Protein AF-A0AAX0U0E4-F1 (afdb_monomer_lite)

Organism: Burkholderia pseudomallei (NCBI:txid28450)

Secondary structure (DSSP, 8-state):
-----EEEE-TTS-EEEEEE--SS--SS-EEEEEEEETTEEEEEEEEEETTEEEEEEEEEPPHHHHHHHHTT-

Structure (mmCIF, N/CA/C/O backbone):
data_AF-A0AAX0U0E4-F1
#
_entry.id   AF-A0AAX0U0E4-F1
#
loop_
_atom_site.group_PDB
_atom_site.id
_atom_site.type_symbol
_atom_site.label_atom_id
_atom_site.label_alt_id
_atom_site.label_comp_id
_atom_site.label_asym_id
_atom_site.label_entity_id
_atom_site.label_seq_id
_atom_site.pdbx_PDB_ins_code
_atom_site.Cartn_x
_atom_site.Cartn_y
_atom_site.Cartn_z
_atom_site.occupancy
_atom_site.B_iso_or_equiv
_atom_site.auth_seq_id
_atom_site.auth_comp_id
_atom_site.auth_asym_id
_atom_site.auth_atom_id
_atom_site.pdbx_PDB_model_num
ATOM 1 N N . MET A 1 1 ? 11.676 11.951 3.828 1.00 40.41 1 MET A N 1
ATOM 2 C CA . MET A 1 1 ? 11.009 11.051 2.866 1.00 40.41 1 MET A CA 1
ATOM 3 C C . MET A 1 1 ? 9.587 11.553 2.716 1.00 40.41 1 MET A C 1
ATOM 5 O O . MET A 1 1 ? 8.771 11.320 3.598 1.00 40.41 1 MET A O 1
ATOM 9 N N . GLU A 1 2 ? 9.324 12.353 1.687 1.00 40.69 2 GLU A N 1
ATOM 10 C CA . GLU A 1 2 ? 7.972 12.832 1.391 1.00 40.69 2 GLU A CA 1
ATOM 11 C C . GLU A 1 2 ? 7.215 11.689 0.706 1.00 40.69 2 GLU A C 1
ATOM 13 O O . GLU A 1 2 ? 7.466 11.391 -0.458 1.00 40.69 2 GLU A O 1
ATOM 18 N N . CYS A 1 3 ? 6.330 11.002 1.432 1.00 42.03 3 CYS A N 1
ATOM 19 C CA . CYS A 1 3 ? 5.415 10.037 0.822 1.00 42.03 3 CYS A CA 1
ATOM 20 C C . CYS A 1 3 ? 4.420 10.824 -0.039 1.00 42.03 3 CYS A C 1
ATOM 22 O O . CYS A 1 3 ? 3.465 11.405 0.476 1.00 42.03 3 CYS A O 1
ATOM 24 N N . ARG A 1 4 ? 4.697 10.916 -1.342 1.00 54.34 4 ARG A N 1
ATOM 25 C CA . ARG A 1 4 ? 3.865 11.646 -2.297 1.00 54.34 4 ARG A CA 1
ATOM 26 C C . ARG A 1 4 ? 2.742 10.720 -2.757 1.00 54.34 4 ARG A C 1
ATOM 28 O O . ARG A 1 4 ? 2.927 9.897 -3.649 1.00 54.34 4 ARG A O 1
ATOM 35 N N . TRP A 1 5 ? 1.604 10.820 -2.083 1.00 59.75 5 TRP A N 1
ATOM 36 C CA . TRP A 1 5 ? 0.403 10.068 -2.425 1.00 59.75 5 TRP A CA 1
ATOM 37 C C . TRP A 1 5 ? -0.080 10.447 -3.818 1.00 59.75 5 TRP A C 1
ATOM 39 O O . TRP A 1 5 ? -0.125 11.625 -4.180 1.00 59.75 5 TRP A O 1
ATOM 49 N N . ARG A 1 6 ? -0.423 9.434 -4.606 1.00 64.25 6 ARG A N 1
ATOM 50 C CA . ARG A 1 6 ? -0.983 9.581 -5.938 1.00 64.25 6 ARG A CA 1
ATOM 51 C C . ARG A 1 6 ? -2.417 9.081 -5.893 1.00 64.25 6 ARG A C 1
ATOM 53 O O . ARG A 1 6 ? -2.688 7.961 -5.472 1.00 64.25 6 ARG A O 1
ATOM 60 N N . LEU A 1 7 ? -3.338 9.932 -6.327 1.00 62.41 7 LEU A N 1
ATOM 61 C CA . LEU A 1 7 ? -4.698 9.502 -6.605 1.00 62.41 7 LEU A CA 1
ATOM 62 C C . LEU A 1 7 ? -4.677 8.843 -7.985 1.00 62.41 7 LEU A C 1
ATOM 64 O O . LEU A 1 7 ? -4.493 9.518 -9.000 1.00 62.41 7 LEU A O 1
ATOM 68 N N . GLN A 1 8 ? -4.785 7.521 -8.021 1.00 63.44 8 GLN A N 1
ATOM 69 C CA . GLN A 1 8 ? -4.900 6.771 -9.265 1.00 63.44 8 GLN A CA 1
ATOM 70 C C . GLN A 1 8 ? -6.365 6.408 -9.460 1.00 63.44 8 GLN A C 1
ATOM 72 O O . GLN A 1 8 ? -6.969 5.720 -8.639 1.00 63.44 8 GLN A O 1
ATOM 77 N N . ARG A 1 9 ? -6.940 6.868 -10.569 1.00 57.88 9 ARG A N 1
ATOM 78 C CA . ARG A 1 9 ? -8.293 6.489 -10.961 1.00 57.88 9 ARG A CA 1
ATOM 79 C C . ARG A 1 9 ? -8.219 5.152 -11.683 1.00 57.88 9 ARG A C 1
ATOM 81 O O . ARG A 1 9 ? -7.583 5.059 -12.733 1.00 57.88 9 ARG A O 1
ATOM 88 N N . ASN A 1 10 ? -8.816 4.112 -11.109 1.00 58.81 10 ASN A N 1
ATOM 89 C CA . ASN A 1 10 ? -8.885 2.827 -11.796 1.00 58.81 10 ASN A CA 1
ATOM 90 C C . ASN A 1 10 ? -9.865 2.897 -12.986 1.00 58.81 10 ASN A C 1
ATOM 92 O O . ASN A 1 10 ? -10.681 3.815 -13.091 1.00 58.81 10 ASN A O 1
ATOM 96 N N . SER A 1 11 ? -9.794 1.922 -13.894 1.00 49.28 11 SER A N 1
ATOM 97 C CA . SER A 1 11 ? -10.642 1.832 -15.097 1.00 49.28 11 SER A CA 1
ATOM 98 C C . SER A 1 11 ? -12.144 1.688 -14.799 1.00 49.28 11 SER A C 1
ATOM 100 O O . SER A 1 11 ? -12.972 1.917 -15.675 1.00 49.28 11 SER A O 1
ATOM 102 N N . THR A 1 12 ? -12.504 1.374 -13.554 1.00 51.75 12 THR A N 1
ATOM 103 C CA . THR A 1 12 ? -13.875 1.339 -13.015 1.00 51.75 12 THR A CA 1
ATOM 104 C C . THR A 1 12 ? -14.324 2.660 -12.375 1.00 51.75 12 THR A C 1
ATOM 106 O O . THR A 1 12 ? -15.428 2.738 -11.842 1.00 51.75 12 THR A O 1
ATOM 109 N N . GLY A 1 13 ? -13.503 3.713 -12.432 1.00 56.25 13 GLY A N 1
ATOM 110 C CA . GLY A 1 13 ? -13.840 5.046 -11.930 1.00 56.25 13 GLY A CA 1
ATOM 111 C C . GLY A 1 13 ? -13.715 5.224 -10.415 1.00 56.25 13 GLY A C 1
ATOM 112 O O . GLY A 1 13 ? -14.117 6.276 -9.920 1.00 56.25 13 GLY A O 1
ATOM 113 N N . GLN A 1 14 ? -13.158 4.249 -9.691 1.00 54.78 14 GLN A N 1
ATOM 114 C CA . GLN A 1 14 ? -12.876 4.374 -8.261 1.00 54.78 14 GLN A CA 1
ATOM 115 C C . GLN A 1 14 ? -11.489 4.983 -8.050 1.00 54.78 14 GLN A C 1
ATOM 117 O O . GLN A 1 14 ? -10.504 4.556 -8.663 1.00 54.78 14 GLN A O 1
ATOM 122 N N . ASP A 1 15 ? -11.429 5.979 -7.171 1.00 63.50 15 ASP A N 1
ATOM 123 C CA . ASP A 1 15 ? -10.183 6.609 -6.762 1.00 63.50 15 ASP A CA 1
ATOM 124 C C . ASP A 1 15 ? -9.463 5.699 -5.765 1.00 63.50 15 ASP A C 1
ATOM 126 O O . ASP A 1 15 ? -9.989 5.356 -4.705 1.00 63.50 15 ASP A O 1
ATOM 130 N N . VAL A 1 16 ? -8.258 5.272 -6.132 1.00 65.69 16 VAL A N 1
ATOM 131 C CA . VAL A 1 16 ? -7.380 4.474 -5.282 1.00 65.69 16 VAL A CA 1
ATOM 132 C C . VAL A 1 16 ? -6.247 5.376 -4.821 1.00 65.69 16 VAL A C 1
ATOM 134 O O . VAL A 1 16 ? -5.505 5.931 -5.634 1.00 65.69 16 VAL A O 1
ATOM 137 N N . LEU A 1 17 ? -6.104 5.516 -3.504 1.00 72.50 17 LEU A N 1
ATOM 138 C CA . LEU A 1 17 ? -4.916 6.120 -2.913 1.00 72.50 17 LEU A CA 1
ATOM 139 C C . LEU A 1 17 ? -3.776 5.104 -2.987 1.00 72.50 17 LEU A C 1
ATOM 141 O O . LEU A 1 17 ? -3.801 4.068 -2.311 1.00 72.50 17 LEU A O 1
ATOM 145 N N . SER A 1 18 ? -2.783 5.407 -3.816 1.00 77.44 18 SER A N 1
ATOM 146 C CA . SER A 1 18 ? -1.551 4.638 -3.934 1.00 77.44 18 SER A CA 1
ATOM 147 C C . SER A 1 18 ? -0.335 5.532 -3.709 1.00 77.44 18 SER A C 1
ATOM 149 O O . SER A 1 18 ? -0.389 6.755 -3.845 1.00 77.44 18 SER A O 1
ATOM 151 N N . TYR A 1 19 ? 0.787 4.939 -3.324 1.00 79.38 19 TYR A N 1
ATOM 152 C CA . TYR A 1 19 ? 2.074 5.626 -3.309 1.00 79.38 19 TYR A CA 1
ATOM 153 C C . TYR A 1 19 ? 3.155 4.718 -3.884 1.00 79.38 19 TYR A C 1
ATOM 155 O O . TYR A 1 19 ? 3.083 3.496 -3.753 1.00 79.38 19 TYR A O 1
ATOM 163 N N . VAL A 1 20 ? 4.158 5.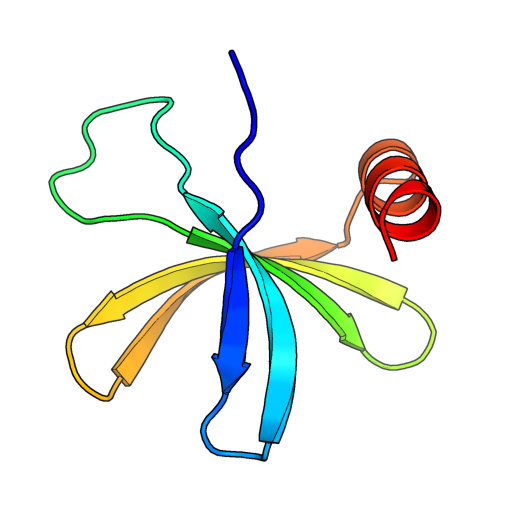310 -4.526 1.00 81.38 20 VAL A N 1
ATOM 164 C CA . VAL A 1 20 ? 5.300 4.560 -5.059 1.00 81.38 20 VAL A CA 1
ATOM 165 C C . VAL A 1 20 ? 6.201 4.138 -3.898 1.00 81.38 20 VAL A C 1
ATOM 167 O O . VAL A 1 20 ? 6.617 4.974 -3.098 1.00 81.38 20 VAL A O 1
ATOM 170 N N . ASP A 1 21 ? 6.491 2.842 -3.798 1.00 79.69 21 ASP A N 1
ATOM 171 C CA . ASP A 1 21 ? 7.499 2.302 -2.889 1.00 79.69 21 ASP A CA 1
ATOM 172 C C . ASP A 1 21 ? 8.879 2.408 -3.545 1.00 79.69 21 ASP A C 1
ATOM 174 O O . ASP A 1 21 ? 9.306 1.529 -4.293 1.00 79.69 21 ASP A O 1
ATOM 178 N N . ASP A 1 22 ? 9.569 3.509 -3.256 1.00 72.12 22 ASP A N 1
ATOM 179 C CA . ASP A 1 22 ? 10.923 3.823 -3.719 1.00 72.12 22 ASP A CA 1
ATOM 180 C C . ASP A 1 22 ? 12.016 3.369 -2.734 1.00 72.12 22 ASP A C 1
ATOM 182 O O . ASP A 1 22 ? 13.189 3.715 -2.882 1.00 72.12 22 ASP A O 1
ATOM 186 N N . ARG A 1 23 ? 11.669 2.563 -1.718 1.00 74.88 23 ARG A N 1
ATOM 187 C CA . ARG A 1 23 ? 12.614 2.157 -0.659 1.00 74.88 23 ARG A CA 1
ATOM 188 C C . ARG A 1 23 ? 13.788 1.333 -1.174 1.00 74.88 23 ARG A C 1
ATOM 190 O O . ARG A 1 23 ? 14.821 1.262 -0.506 1.00 74.88 23 ARG A O 1
ATOM 197 N N . ARG A 1 24 ? 13.612 0.640 -2.297 1.00 67.81 24 ARG A N 1
ATOM 198 C CA . ARG A 1 24 ? 14.675 -0.072 -3.009 1.00 67.81 24 ARG A CA 1
ATOM 199 C C . ARG A 1 24 ? 14.417 0.000 -4.500 1.00 67.81 24 ARG A C 1
ATOM 201 O O . ARG A 1 24 ? 13.268 -0.013 -4.932 1.00 67.81 24 ARG A O 1
ATOM 208 N N . ASP A 1 25 ? 15.508 -0.043 -5.251 1.00 72.94 25 ASP A N 1
ATOM 209 C CA . ASP A 1 25 ? 15.479 -0.196 -6.697 1.00 72.94 25 ASP A CA 1
ATOM 210 C C . ASP A 1 25 ? 15.150 -1.657 -7.040 1.00 72.94 25 ASP A C 1
ATOM 212 O O . ASP A 1 25 ? 16.005 -2.510 -7.285 1.00 72.94 25 ASP A O 1
ATOM 216 N N . TYR A 1 26 ? 13.870 -1.992 -6.910 1.00 68.69 26 TYR A N 1
ATOM 217 C CA . TYR A 1 26 ? 13.314 -3.135 -7.605 1.00 68.69 26 TYR A CA 1
ATOM 218 C C . TYR A 1 26 ? 13.157 -2.656 -9.038 1.00 68.69 26 TYR A C 1
ATOM 220 O O . TYR A 1 26 ? 12.507 -1.643 -9.241 1.00 68.69 26 TYR A O 1
ATOM 228 N N . SER A 1 27 ? 13.725 -3.359 -10.010 1.00 76.62 27 SER A N 1
ATOM 229 C CA . SER A 1 27 ? 13.693 -3.063 -11.455 1.00 76.62 27 SER A CA 1
ATOM 230 C C . SER A 1 27 ? 12.323 -2.702 -12.073 1.00 76.62 27 SER A C 1
ATOM 232 O O . SER A 1 27 ? 12.232 -2.491 -13.278 1.00 76.62 27 SER A O 1
ATOM 234 N N . GLU A 1 28 ? 11.251 -2.684 -11.283 1.00 76.81 28 GLU A N 1
ATOM 235 C CA . GLU A 1 28 ? 9.885 -2.334 -11.629 1.00 76.81 28 GLU A CA 1
ATOM 236 C C . GLU A 1 28 ? 9.298 -1.383 -10.577 1.00 76.81 28 GLU A C 1
ATOM 238 O O . GLU A 1 28 ? 9.504 -1.567 -9.374 1.00 76.81 28 GLU A O 1
ATOM 243 N N . VAL A 1 29 ? 8.493 -0.413 -11.020 1.00 81.44 29 VAL A N 1
ATOM 244 C CA . VAL A 1 29 ? 7.781 0.507 -10.123 1.00 81.44 29 VAL A CA 1
ATOM 245 C C . VAL A 1 29 ? 6.773 -0.287 -9.297 1.00 81.44 29 VAL A C 1
ATOM 247 O O . VAL A 1 29 ? 5.834 -0.881 -9.838 1.00 81.44 29 VAL A O 1
ATOM 250 N N . ARG A 1 30 ? 6.981 -0.315 -7.980 1.00 85.69 30 ARG A N 1
ATOM 251 C CA . ARG A 1 30 ? 6.040 -0.898 -7.024 1.00 85.69 30 ARG A CA 1
ATOM 252 C C . ARG A 1 30 ? 5.196 0.208 -6.435 1.00 85.69 30 ARG A C 1
ATOM 254 O O . ARG A 1 30 ? 5.715 1.196 -5.929 1.00 85.69 30 ARG A O 1
ATOM 261 N N . GLU A 1 31 ? 3.896 0.015 -6.480 1.00 84.69 31 GLU A N 1
ATOM 262 C CA . GLU A 1 31 ? 2.914 0.903 -5.895 1.00 84.69 31 GLU A CA 1
ATOM 263 C C . GLU A 1 31 ? 2.244 0.180 -4.732 1.00 84.69 31 GLU A C 1
ATOM 265 O O . GLU A 1 31 ? 1.961 -1.019 -4.779 1.00 84.69 31 GLU A O 1
ATOM 270 N N . VAL A 1 32 ? 2.022 0.913 -3.652 1.00 85.12 32 VAL A N 1
ATOM 271 C CA . VAL A 1 32 ? 1.293 0.442 -2.485 1.00 85.12 32 VAL A CA 1
ATOM 272 C C . VAL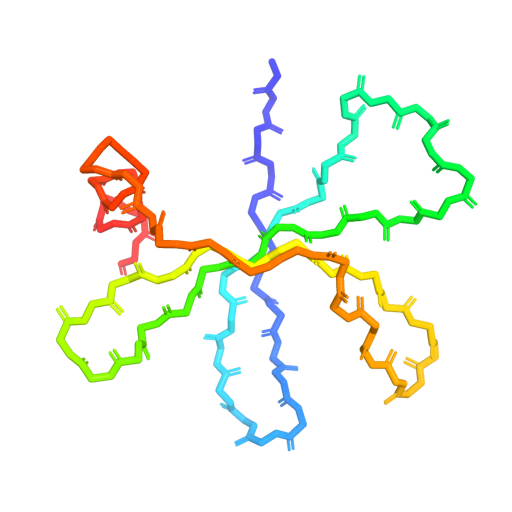 A 1 32 ? -0.037 1.164 -2.474 1.00 85.12 32 VAL A C 1
ATO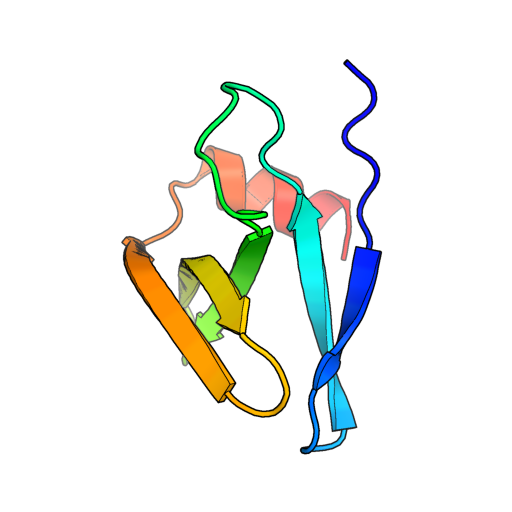M 274 O O . VAL A 1 32 ? -0.095 2.361 -2.213 1.00 85.12 32 VAL A O 1
ATOM 277 N N . GLY A 1 33 ? -1.099 0.429 -2.775 1.00 85.94 33 GLY A N 1
ATOM 278 C CA . GLY A 1 33 ? -2.475 0.887 -2.684 1.00 85.94 33 GLY A CA 1
ATOM 279 C C . GLY A 1 33 ? -3.129 0.460 -1.381 1.00 85.94 33 GLY A C 1
ATOM 280 O O . GLY A 1 33 ? -2.811 -0.587 -0.805 1.00 85.94 33 GLY A O 1
ATOM 281 N N . PHE A 1 34 ? -4.100 1.252 -0.945 1.00 82.81 34 PHE A N 1
ATOM 282 C CA . PHE A 1 34 ? -5.018 0.865 0.116 1.00 82.81 34 PHE A CA 1
ATOM 283 C C . PHE A 1 34 ? -6.425 0.737 -0.446 1.00 82.81 34 PHE A C 1
ATOM 285 O O . PHE A 1 34 ? -6.905 1.608 -1.165 1.00 82.81 34 PHE A O 1
ATOM 292 N N . GLY A 1 35 ? -7.076 -0.374 -0.119 1.00 79.31 35 GLY A N 1
ATOM 293 C CA . GLY A 1 35 ? -8.436 -0.665 -0.548 1.00 79.31 35 GLY A CA 1
ATOM 294 C C . GLY A 1 35 ? -9.255 -1.177 0.620 1.00 79.31 35 GLY A C 1
ATOM 295 O O . GLY A 1 35 ? -8.792 -2.013 1.398 1.00 79.31 35 GLY A O 1
ATOM 296 N N . VAL A 1 36 ? -10.477 -0.675 0.758 1.00 78.50 36 VAL A N 1
ATOM 297 C CA . VAL A 1 36 ? -11.438 -1.205 1.725 1.00 78.50 36 VAL A CA 1
ATOM 298 C C . VAL A 1 36 ? -12.212 -2.333 1.052 1.00 78.50 36 VAL A C 1
ATOM 300 O O . VAL A 1 36 ? -12.828 -2.134 0.010 1.00 78.50 36 VAL A O 1
ATOM 303 N N . ILE A 1 37 ? -12.162 -3.527 1.640 1.00 80.88 37 ILE A N 1
ATOM 304 C CA . ILE A 1 37 ? -12.935 -4.689 1.196 1.00 80.88 37 ILE A CA 1
ATOM 305 C C . ILE A 1 37 ? -13.874 -5.065 2.344 1.00 80.88 37 ILE A C 1
ATOM 307 O O . ILE A 1 37 ? -13.428 -5.535 3.397 1.00 80.88 37 ILE A O 1
ATOM 311 N N . GLY A 1 38 ? -15.173 -4.819 2.156 1.00 81.88 38 GLY A N 1
ATOM 312 C CA . GLY A 1 38 ? -16.168 -4.897 3.230 1.00 81.88 38 GLY A CA 1
ATOM 313 C C . GLY A 1 38 ? -15.905 -3.831 4.298 1.00 81.88 38 GLY A C 1
ATOM 314 O O . GLY A 1 38 ? -15.792 -2.658 3.968 1.00 81.88 38 GLY A O 1
ATOM 315 N N . ASP A 1 39 ? -15.730 -4.246 5.556 1.00 80.44 39 ASP A N 1
ATOM 316 C CA . ASP A 1 39 ? -15.432 -3.352 6.694 1.00 80.44 39 ASP A CA 1
ATOM 317 C C . ASP A 1 39 ? -13.937 -3.282 7.054 1.00 80.44 39 ASP A C 1
ATOM 319 O O . ASP A 1 39 ? -13.550 -2.847 8.144 1.00 80.44 39 ASP A O 1
ATOM 323 N N . ARG A 1 40 ? -13.054 -3.802 6.193 1.00 82.19 40 ARG A N 1
ATOM 324 C CA . ARG A 1 40 ? -11.624 -3.934 6.501 1.00 82.19 40 ARG A CA 1
ATOM 325 C C . ARG A 1 40 ? -10.759 -3.278 5.442 1.00 82.19 40 ARG A C 1
ATOM 327 O O . ARG A 1 40 ? -10.942 -3.500 4.252 1.00 82.19 40 ARG A O 1
ATOM 334 N N . LEU A 1 41 ? -9.750 -2.541 5.901 1.00 84.19 41 LEU A N 1
ATOM 335 C CA . LEU A 1 41 ? -8.710 -2.006 5.036 1.00 84.19 41 LEU A CA 1
ATOM 336 C C . LEU A 1 41 ? -7.658 -3.077 4.730 1.00 84.19 41 LEU A C 1
ATOM 338 O O . LEU A 1 41 ? -7.128 -3.750 5.624 1.00 84.19 41 LEU A O 1
ATOM 342 N N . TYR A 1 42 ? -7.322 -3.178 3.456 1.00 86.31 42 TYR A N 1
ATOM 343 C CA . TYR A 1 42 ? -6.260 -4.008 2.924 1.00 86.31 42 TYR A CA 1
ATOM 344 C C . TYR A 1 42 ? -5.192 -3.120 2.298 1.00 86.31 42 TYR A C 1
ATOM 346 O O . TYR A 1 42 ? -5.479 -2.090 1.694 1.00 86.31 42 TYR A O 1
ATOM 354 N N . CYS A 1 43 ? -3.945 -3.533 2.479 1.00 86.31 43 CYS A N 1
ATOM 355 C CA . CYS A 1 43 ? -2.779 -2.951 1.842 1.00 86.31 43 CYS A CA 1
ATOM 356 C C . CYS A 1 43 ? -2.371 -3.890 0.705 1.00 86.31 43 CYS A C 1
ATOM 358 O O . CYS A 1 43 ? -2.115 -5.078 0.931 1.00 86.31 43 CYS A O 1
ATOM 360 N N . VAL A 1 44 ? -2.349 -3.362 -0.512 1.00 87.00 44 VAL A N 1
ATOM 361 C CA . VAL A 1 44 ? -2.018 -4.096 -1.730 1.00 87.00 44 VAL A CA 1
ATOM 362 C C . VAL A 1 44 ? -0.754 -3.489 -2.309 1.00 87.00 44 VAL A C 1
ATOM 364 O O . VAL A 1 44 ? -0.719 -2.309 -2.627 1.00 87.00 44 VAL A O 1
ATOM 367 N N . VAL A 1 45 ? 0.283 -4.300 -2.457 1.00 87.19 45 VAL A N 1
ATOM 368 C CA . VAL A 1 45 ? 1.483 -3.948 -3.208 1.00 87.19 45 VAL A CA 1
ATOM 369 C C . VAL A 1 45 ? 1.330 -4.531 -4.600 1.00 87.19 45 VAL A C 1
ATOM 371 O O . VAL A 1 45 ? 1.199 -5.749 -4.757 1.00 87.19 45 VAL A O 1
ATOM 374 N N . PHE A 1 46 ? 1.339 -3.673 -5.606 1.00 87.12 46 PHE A N 1
ATOM 375 C CA . PHE A 1 46 ? 1.187 -4.058 -6.998 1.00 87.12 46 PHE A CA 1
ATOM 376 C C . PHE A 1 46 ? 2.197 -3.323 -7.872 1.00 87.12 46 PHE A C 1
ATOM 378 O O . PHE A 1 46 ? 2.823 -2.353 -7.461 1.00 87.12 46 PHE A O 1
ATOM 385 N N . THR A 1 47 ? 2.394 -3.822 -9.080 1.00 86.81 47 THR A N 1
ATOM 386 C CA . THR A 1 47 ? 3.153 -3.133 -10.117 1.00 86.81 47 THR A CA 1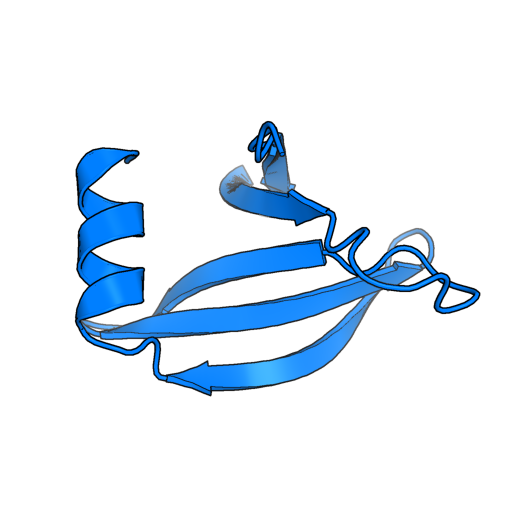
ATOM 387 C C . THR A 1 47 ? 2.272 -2.999 -11.349 1.00 86.81 47 THR A C 1
ATOM 389 O O . THR A 1 47 ? 1.566 -3.941 -11.729 1.00 86.81 47 THR A O 1
ATOM 392 N N . GLN A 1 48 ? 2.255 -1.807 -11.939 1.00 80.44 48 GLN A N 1
ATOM 393 C CA . GLN A 1 48 ? 1.502 -1.540 -13.155 1.00 80.44 48 GLN A CA 1
ATOM 394 C C . GLN A 1 48 ? 2.361 -1.921 -14.365 1.00 80.44 48 GLN A C 1
ATOM 396 O O . GLN A 1 48 ? 3.437 -1.364 -14.575 1.00 80.44 48 GLN A O 1
ATOM 401 N N . ARG A 1 49 ? 1.887 -2.877 -15.169 1.00 81.19 49 ARG A N 1
ATOM 402 C CA . ARG A 1 49 ? 2.521 -3.304 -16.423 1.00 81.19 49 ARG A CA 1
ATOM 403 C C . ARG A 1 49 ? 1.555 -3.039 -17.579 1.00 81.19 49 ARG A C 1
ATOM 405 O O . ARG A 1 49 ? 0.735 -3.889 -17.920 1.00 81.19 49 ARG A O 1
ATOM 412 N N . GLY A 1 50 ? 1.644 -1.843 -18.164 1.00 79.38 50 GLY A N 1
ATOM 413 C CA . GLY A 1 50 ? 0.729 -1.396 -19.220 1.00 79.38 50 GLY A CA 1
ATOM 414 C C . GLY A 1 50 ? -0.717 -1.340 -18.718 1.00 79.38 50 GLY A C 1
ATOM 415 O O . GLY A 1 50 ? -0.989 -0.715 -17.694 1.00 79.38 50 GLY A O 1
ATOM 416 N N . ASP A 1 51 ? -1.619 -2.046 -19.402 1.00 79.44 51 ASP A N 1
ATOM 417 C CA . ASP A 1 51 ? -3.045 -2.124 -19.045 1.00 79.44 51 ASP A CA 1
ATOM 418 C C . ASP A 1 51 ? -3.356 -3.145 -17.938 1.00 79.44 51 ASP A C 1
ATOM 420 O O . ASP A 1 51 ? -4.501 -3.285 -17.512 1.00 79.44 51 ASP A O 1
ATOM 424 N N . SER A 1 52 ? -2.350 -3.887 -17.466 1.00 77.56 52 SER A N 1
ATOM 425 C CA . SER A 1 52 ? -2.516 -4.918 -16.442 1.00 77.56 52 SER A CA 1
ATOM 426 C C . SER A 1 52 ? -1.874 -4.510 -15.120 1.00 77.56 52 SER A C 1
ATOM 428 O O . SER A 1 52 ? -0.768 -3.970 -15.073 1.00 77.56 52 SER A O 1
ATOM 430 N N . MET A 1 53 ? -2.551 -4.824 -14.017 1.00 82.38 53 MET A N 1
ATOM 431 C CA . MET A 1 53 ? -2.006 -4.685 -12.666 1.00 82.38 53 MET A CA 1
ATOM 432 C C . MET A 1 53 ? -1.546 -6.051 -12.165 1.00 82.38 53 MET A C 1
ATOM 434 O O . MET A 1 53 ? -2.338 -6.989 -12.091 1.00 82.38 53 MET A O 1
ATOM 438 N N . HIS A 1 54 ? -0.270 -6.167 -11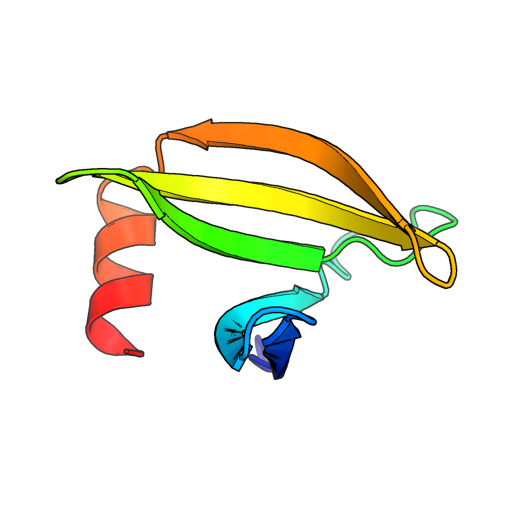.799 1.00 84.88 54 HIS A N 1
ATOM 439 C CA . HIS A 1 54 ? 0.267 -7.377 -11.187 1.00 84.88 54 HIS A CA 1
ATOM 440 C C . HIS A 1 54 ? 0.361 -7.182 -9.675 1.00 84.88 54 HIS A C 1
ATOM 442 O O . HIS A 1 54 ? 1.181 -6.408 -9.180 1.00 84.88 54 HIS A O 1
ATOM 448 N N . ILE A 1 55 ? -0.494 -7.884 -8.934 1.00 86.00 55 ILE A N 1
ATOM 449 C CA . ILE A 1 55 ? -0.486 -7.862 -7.471 1.00 86.00 55 ILE A CA 1
ATOM 450 C C . ILE A 1 55 ? 0.674 -8.727 -6.974 1.00 86.00 55 ILE A C 1
ATOM 452 O O . ILE A 1 55 ? 0.690 -9.935 -7.188 1.00 86.00 55 ILE A O 1
ATOM 456 N N . ILE A 1 56 ? 1.631 -8.104 -6.287 1.00 86.44 56 ILE A N 1
ATOM 457 C CA . ILE A 1 56 ? 2.801 -8.773 -5.703 1.00 86.44 56 ILE A CA 1
ATOM 458 C C . ILE A 1 56 ? 2.445 -9.327 -4.322 1.00 86.44 56 ILE A C 1
ATOM 460 O O . ILE A 1 56 ? 2.829 -10.436 -3.959 1.00 86.44 56 ILE A O 1
ATOM 464 N N . SER A 1 57 ? 1.730 -8.537 -3.519 1.00 84.44 57 SER A N 1
ATOM 465 C CA . SER A 1 57 ? 1.339 -8.920 -2.166 1.00 84.44 57 SER A CA 1
ATOM 466 C C . SER A 1 57 ? 0.059 -8.206 -1.765 1.00 84.44 57 SER A C 1
ATOM 468 O O . SER A 1 57 ? -0.056 -6.996 -1.920 1.00 84.44 57 SER A O 1
ATOM 470 N N . MET A 1 58 ? -0.889 -8.944 -1.199 1.00 85.62 58 MET A N 1
ATOM 471 C CA . MET A 1 58 ? -2.060 -8.372 -0.549 1.00 85.62 58 MET A CA 1
ATOM 472 C C . MET A 1 58 ? -2.061 -8.809 0.905 1.00 85.62 58 MET A C 1
ATOM 474 O O . MET A 1 58 ? -2.046 -10.002 1.211 1.00 85.62 58 MET A O 1
ATOM 478 N N . ARG A 1 59 ? -2.096 -7.837 1.812 1.00 87.69 59 ARG A N 1
ATOM 479 C CA . ARG A 1 59 ? -2.148 -8.096 3.247 1.00 87.69 59 ARG A CA 1
ATOM 480 C C . ARG A 1 59 ? -3.201 -7.241 3.914 1.00 87.69 59 ARG A C 1
ATOM 482 O O . ARG A 1 59 ? -3.523 -6.140 3.478 1.00 87.69 59 ARG A O 1
ATOM 489 N N . LYS A 1 60 ? -3.715 -7.740 5.031 1.00 86.50 60 LYS A N 1
ATOM 490 C CA . LYS A 1 60 ? -4.550 -6.931 5.914 1.00 86.50 60 LYS A CA 1
ATOM 491 C C . LYS A 1 60 ? -3.728 -5.741 6.418 1.00 86.50 60 LYS A C 1
ATOM 493 O O . LYS A 1 60 ? -2.597 -5.932 6.873 1.00 86.50 60 LYS A O 1
ATOM 498 N N . ALA A 1 61 ? -4.286 -4.535 6.337 1.00 82.62 61 ALA A N 1
ATOM 499 C CA . ALA A 1 61 ? -3.615 -3.355 6.863 1.00 82.62 61 ALA A CA 1
ATOM 500 C C . ALA A 1 61 ? -3.557 -3.432 8.397 1.00 82.62 61 ALA A C 1
ATOM 502 O O . ALA A 1 61 ? -4.533 -3.799 9.064 1.00 82.62 61 ALA A O 1
ATOM 503 N N . ASN A 1 62 ? -2.405 -3.093 8.972 1.00 80.62 62 ASN A N 1
ATOM 504 C CA . ASN A 1 62 ? -2.273 -2.984 10.421 1.00 80.62 62 ASN A CA 1
ATOM 505 C C . ASN A 1 62 ? -2.971 -1.718 10.926 1.00 80.62 62 ASN A C 1
ATOM 507 O O . ASN A 1 62 ? -3.063 -0.729 10.208 1.00 80.62 62 ASN A O 1
ATOM 511 N N . LYS A 1 63 ? -3.396 -1.693 12.198 1.00 75.38 63 LYS A N 1
ATOM 512 C CA . LYS A 1 63 ? -4.117 -0.543 12.788 1.00 75.38 63 LYS A CA 1
ATOM 513 C C . LYS A 1 63 ? -3.416 0.812 12.576 1.00 75.38 63 LYS A C 1
ATOM 515 O O . LYS A 1 63 ? -4.092 1.818 12.412 1.00 75.38 63 LYS A O 1
ATOM 520 N N . ARG A 1 64 ? -2.075 0.840 12.555 1.00 76.31 64 ARG A N 1
ATOM 521 C CA . ARG A 1 64 ? -1.291 2.053 12.248 1.00 76.31 64 ARG A CA 1
ATOM 522 C C . ARG A 1 64 ? -1.466 2.527 10.806 1.00 76.31 64 ARG A C 1
ATOM 524 O O . ARG A 1 64 ? -1.612 3.717 10.578 1.00 76.31 64 ARG A O 1
ATOM 531 N N . GLU A 1 65 ? -1.466 1.599 9.859 1.00 76.31 65 GLU A N 1
ATOM 532 C CA . GLU A 1 65 ? -1.641 1.888 8.432 1.00 76.31 65 GLU A CA 1
ATOM 533 C C . GLU A 1 65 ? -3.082 2.310 8.149 1.00 76.31 65 GLU A C 1
ATOM 535 O O . GLU A 1 65 ? -3.300 3.269 7.422 1.00 76.31 65 GLU A O 1
ATOM 540 N N . VAL A 1 66 ? -4.052 1.672 8.818 1.00 73.00 66 VAL A N 1
ATOM 541 C CA . VAL A 1 66 ? -5.460 2.095 8.798 1.00 73.00 66 VAL A CA 1
ATOM 542 C C . VAL A 1 66 ? -5.610 3.526 9.278 1.00 73.00 66 VAL A C 1
ATOM 544 O O . VAL A 1 66 ? -6.252 4.324 8.611 1.00 73.00 66 VAL A O 1
ATOM 547 N N . LYS A 1 67 ? -5.000 3.864 10.417 1.00 72.62 67 LYS A N 1
ATOM 548 C CA . LYS A 1 67 ? -5.064 5.221 10.956 1.00 72.62 67 LYS A CA 1
ATOM 549 C C . LYS A 1 67 ? -4.448 6.238 9.992 1.00 72.62 67 LYS A C 1
ATOM 551 O O . LYS A 1 67 ? -5.064 7.260 9.740 1.00 72.62 67 LYS A O 1
ATOM 556 N N . SER A 1 68 ? -3.287 5.926 9.415 1.00 70.75 68 SER A N 1
ATOM 557 C CA . SER A 1 68 ? -2.641 6.803 8.434 1.00 70.75 68 SER A CA 1
ATOM 558 C C . SER A 1 68 ? -3.461 6.969 7.152 1.00 70.75 68 SER A C 1
ATOM 560 O O . SER A 1 68 ? -3.410 8.038 6.562 1.00 70.75 68 SER A O 1
ATOM 562 N N . TYR A 1 69 ? -4.197 5.939 6.723 1.00 71.12 69 TYR A N 1
ATOM 563 C CA . TYR A 1 69 ? -5.121 6.028 5.592 1.00 71.12 69 TYR A CA 1
ATOM 564 C C . TYR A 1 69 ? -6.339 6.896 5.930 1.00 71.12 69 TYR A C 1
ATOM 566 O O . TYR A 1 69 ? -6.673 7.789 5.169 1.00 71.12 69 TYR A O 1
ATOM 574 N N . VAL A 1 70 ? -6.969 6.679 7.091 1.00 67.44 70 VAL A N 1
ATOM 575 C CA . VAL A 1 70 ? -8.143 7.451 7.545 1.00 67.44 70 VAL A CA 1
ATOM 576 C C . VA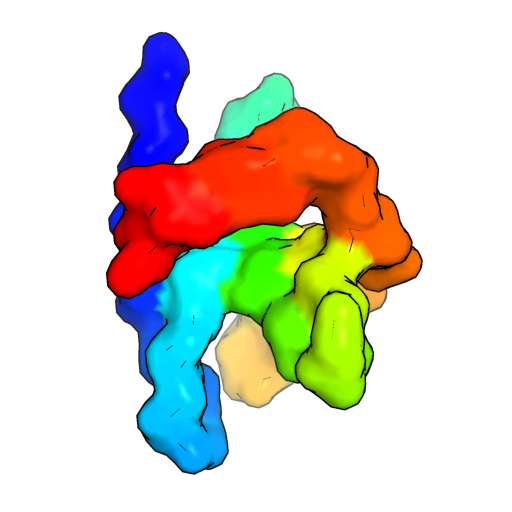L A 1 70 ? -7.806 8.920 7.808 1.00 67.44 70 VAL A C 1
ATOM 578 O O . VAL A 1 70 ? -8.651 9.775 7.608 1.00 67.44 70 VAL A O 1
ATOM 581 N N . GLU A 1 71 ? -6.589 9.240 8.251 1.00 66.38 71 GLU A N 1
ATOM 582 C CA . GLU A 1 71 ? -6.154 10.636 8.421 1.00 66.38 71 GLU A CA 1
ATOM 583 C C . GLU A 1 71 ? -5.889 11.357 7.087 1.00 66.38 71 GLU A C 1
ATOM 585 O O . GLU A 1 71 ? -5.746 12.577 7.080 1.00 66.38 71 GLU A O 1
ATOM 590 N N . GLN A 1 72 ? -5.791 10.625 5.975 1.00 60.44 72 GLN A N 1
ATOM 591 C CA . GLN A 1 72 ? -5.462 11.168 4.652 1.00 60.44 72 GLN A CA 1
ATOM 592 C C . GLN A 1 72 ? -6.598 11.041 3.626 1.00 60.44 72 GLN A C 1
ATOM 594 O O . GLN A 1 72 ? -6.492 11.641 2.556 1.00 60.44 72 GLN A O 1
ATOM 599 N N . ALA A 1 73 ? -7.637 10.261 3.938 1.00 54.88 73 ALA A N 1
ATOM 600 C CA . ALA A 1 73 ? -8.857 10.084 3.150 1.00 54.88 73 ALA A CA 1
ATOM 601 C C . ALA A 1 73 ? -9.964 11.010 3.663 1.00 54.88 73 ALA A C 1
ATOM 603 O O . ALA A 1 73 ? -10.663 11.600 2.811 1.00 54.88 73 ALA A O 1
#

Sequence (73 aa):
MECRWRLQRNSTGQDVLSYVDDRRDYSEVREVGFGVIGDRLYCVVFTQRGDSMHIISMRKANKREVKSYVEQA

InterPro domains:
  IPR007460 Ribonuclease toxin, BrnT, of type II toxin-antitoxin system [PF04365] (17-65)
  IPR038573 Ribonuclease toxin BrnT superfamily [G3DSA:3.10.450.530] (7-67)

pLDDT: mean 73.82, std 12.23, range [40.41, 87.69]

Radius of gyration: 12.18 Å; chains: 1; bounding box: 32×22×32 Å

Foldseek 3Di:
DPFDWDFDQAPVRDTWTKTWPVVDPPVFTWIWTWDDDPNFIKIWIWTDDDNDIGTPDIDTDDPVRVVVVVVVD